Protein AF-A0A447RGY5-F1 (afdb_monomer_lite)

Radius of gyration: 15.51 Å; chains: 1; bounding box: 58×24×30 Å

Structure (mmCIF, N/CA/C/O backbone):
data_AF-A0A447RGY5-F1
#
_entry.id   AF-A0A447RGY5-F1
#
loop_
_atom_site.group_PDB
_atom_site.id
_atom_site.type_symbol
_atom_site.label_atom_id
_atom_site.label_alt_id
_atom_site.label_comp_id
_atom_site.label_asym_id
_atom_site.label_entity_id
_atom_site.label_seq_id
_atom_site.pdbx_PDB_ins_code
_atom_site.Cartn_x
_atom_site.Cartn_y
_atom_site.Cartn_z
_atom_site.occupancy
_atom_site.B_iso_or_equiv
_atom_site.auth_seq_id
_atom_site.auth_comp_id
_atom_site.auth_asym_id
_atom_site.auth_atom_id
_atom_site.pdbx_PDB_model_num
ATOM 1 N N . MET A 1 1 ? 36.146 -20.211 -13.292 1.00 47.53 1 MET A N 1
ATOM 2 C CA . MET A 1 1 ? 35.532 -19.186 -12.418 1.00 47.53 1 MET A CA 1
ATOM 3 C C . MET A 1 1 ? 34.020 -19.392 -12.399 1.00 47.53 1 MET A C 1
ATOM 5 O O . MET A 1 1 ? 33.354 -19.045 -13.363 1.00 47.53 1 MET A O 1
ATOM 9 N N . TYR A 1 2 ? 33.484 -20.033 -11.354 1.00 51.78 2 TYR A N 1
ATOM 10 C CA . TYR A 1 2 ? 32.044 -20.271 -11.185 1.00 51.78 2 TYR A CA 1
ATOM 11 C C . TYR A 1 2 ? 31.389 -18.980 -10.677 1.00 51.78 2 TYR A C 1
ATOM 13 O O . TYR A 1 2 ? 31.184 -18.779 -9.481 1.00 51.78 2 TYR A O 1
ATOM 21 N N . GLY A 1 3 ? 31.169 -18.039 -11.596 1.00 57.66 3 GLY A N 1
ATOM 22 C CA . GLY A 1 3 ? 30.419 -16.825 -11.309 1.00 57.66 3 GLY A CA 1
ATOM 23 C C . GLY A 1 3 ? 29.007 -17.222 -10.906 1.00 57.66 3 GLY A C 1
ATOM 24 O O . GLY A 1 3 ? 28.297 -17.832 -11.702 1.00 57.66 3 GLY A O 1
ATOM 25 N N . ARG A 1 4 ? 28.619 -16.903 -9.667 1.00 68.69 4 ARG A N 1
ATOM 26 C CA . ARG A 1 4 ? 27.273 -17.092 -9.111 1.00 68.69 4 ARG A CA 1
ATOM 27 C C . ARG A 1 4 ? 26.242 -16.306 -9.929 1.00 68.69 4 ARG A C 1
ATOM 29 O O . ARG A 1 4 ? 25.781 -15.244 -9.519 1.00 68.69 4 ARG A O 1
ATOM 36 N N . ARG A 1 5 ? 25.899 -16.816 -11.111 1.00 70.00 5 ARG A N 1
ATOM 37 C CA . ARG A 1 5 ? 24.761 -16.392 -11.918 1.00 70.00 5 ARG A CA 1
ATOM 38 C C . ARG A 1 5 ? 23.549 -16.747 -11.075 1.00 70.00 5 ARG A C 1
ATOM 40 O O . ARG A 1 5 ? 23.199 -17.918 -10.962 1.00 70.00 5 ARG A O 1
ATOM 47 N N . TRP A 1 6 ? 22.996 -15.748 -10.395 1.00 74.69 6 TRP A N 1
ATOM 48 C CA . TRP A 1 6 ? 21.780 -15.914 -9.615 1.00 74.69 6 TRP A CA 1
ATOM 49 C C . TRP A 1 6 ? 20.743 -16.707 -10.421 1.00 74.69 6 TRP A C 1
ATOM 51 O O . TRP A 1 6 ? 20.709 -16.577 -11.652 1.00 74.69 6 TRP A O 1
ATOM 61 N N . PRO A 1 7 ? 19.914 -17.529 -9.754 1.00 83.06 7 PRO A N 1
ATOM 62 C CA . PRO A 1 7 ? 18.898 -18.310 -10.434 1.00 83.06 7 PRO A CA 1
ATOM 63 C C . PRO A 1 7 ? 18.072 -17.433 -11.391 1.00 83.06 7 PRO A C 1
ATOM 65 O O . PRO A 1 7 ? 17.793 -16.280 -11.053 1.00 83.06 7 PRO A O 1
ATOM 68 N N . PRO A 1 8 ? 17.616 -17.948 -12.547 1.00 80.69 8 PRO A N 1
ATOM 69 C CA . PRO A 1 8 ? 16.879 -17.158 -13.545 1.00 80.69 8 PRO A CA 1
ATOM 70 C C . PRO A 1 8 ? 15.605 -16.480 -13.008 1.00 80.69 8 PRO A C 1
ATOM 72 O O . PRO A 1 8 ? 15.075 -15.548 -13.613 1.00 80.69 8 PRO A O 1
ATOM 75 N N . TRP A 1 9 ? 15.091 -16.956 -11.874 1.00 78.88 9 TRP A N 1
ATOM 76 C CA . TRP A 1 9 ? 13.921 -16.426 -11.182 1.00 78.88 9 TRP A CA 1
ATOM 77 C C . TRP A 1 9 ? 14.246 -15.357 -10.128 1.00 78.88 9 TRP A C 1
ATOM 79 O O . TRP A 1 9 ? 13.336 -14.654 -9.690 1.00 78.88 9 TRP A O 1
ATOM 89 N N . ALA A 1 10 ? 15.513 -15.182 -9.738 1.00 83.25 10 ALA A N 1
ATOM 90 C CA . ALA A 1 10 ? 15.911 -14.250 -8.681 1.00 83.25 10 ALA A CA 1
ATOM 91 C C . ALA A 1 10 ? 15.457 -12.795 -8.933 1.00 83.25 10 ALA A C 1
ATOM 93 O O . ALA A 1 10 ? 14.916 -12.192 -8.008 1.00 83.25 10 ALA A O 1
ATOM 94 N N . PRO A 1 11 ? 15.545 -12.234 -10.158 1.00 79.50 11 PRO A N 1
ATOM 95 C CA . PRO A 1 11 ? 15.066 -10.872 -10.415 1.00 79.50 11 PRO 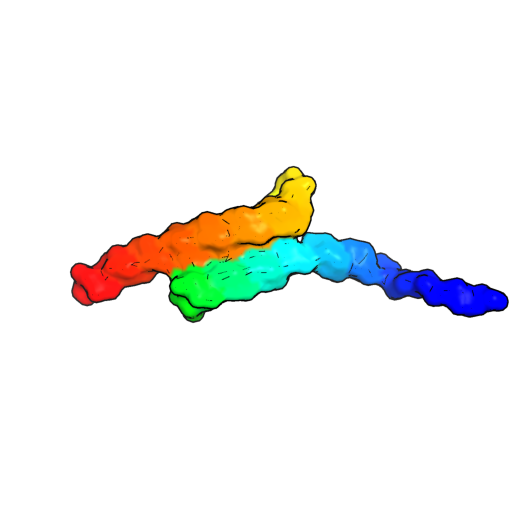A CA 1
ATOM 96 C C . PRO A 1 11 ? 13.551 -10.717 -10.217 1.00 79.50 11 PRO A C 1
ATOM 98 O O . PRO A 1 11 ? 13.084 -9.695 -9.723 1.00 79.50 11 PRO A O 1
ATOM 101 N N . LYS A 1 12 ? 12.775 -11.752 -10.559 1.00 77.56 12 LYS A N 1
ATOM 102 C CA . LYS A 1 12 ? 11.310 -11.761 -10.409 1.00 77.56 12 LYS A CA 1
ATOM 103 C C . LYS A 1 12 ? 10.903 -11.867 -8.940 1.00 77.56 12 LYS A C 1
ATOM 105 O O . LYS A 1 12 ? 9.961 -11.203 -8.523 1.00 77.56 12 LYS A O 1
ATOM 110 N N . ALA A 1 13 ? 11.642 -12.647 -8.150 1.00 79.56 13 ALA A N 1
ATOM 111 C CA . ALA A 1 13 ? 11.428 -12.752 -6.709 1.00 79.56 13 ALA A CA 1
ATOM 112 C C . ALA A 1 13 ? 11.708 -11.423 -5.983 1.00 79.56 13 ALA A C 1
ATOM 114 O O . ALA A 1 13 ? 10.938 -11.023 -5.114 1.00 79.56 13 ALA A O 1
ATOM 115 N N . LEU A 1 14 ? 12.758 -10.697 -6.381 1.00 83.12 14 LEU A N 1
ATOM 116 C CA . LEU A 1 14 ? 13.072 -9.377 -5.820 1.00 83.12 14 LEU A CA 1
ATOM 117 C C . LEU A 1 14 ? 11.987 -8.330 -6.137 1.00 83.12 14 LEU A C 1
ATOM 119 O O . LEU A 1 14 ? 11.711 -7.463 -5.312 1.00 83.12 14 LEU A O 1
ATOM 123 N N . GLY A 1 15 ? 11.309 -8.449 -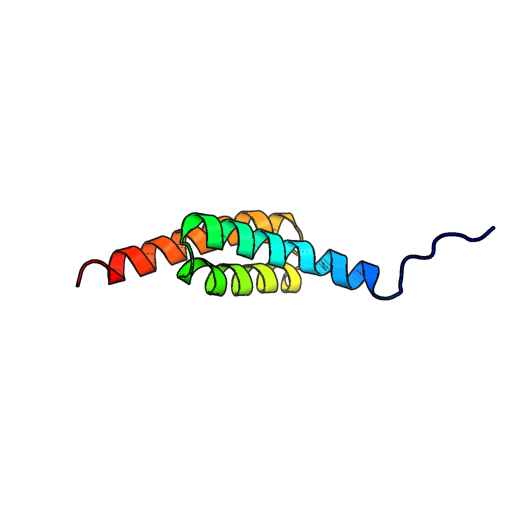7.283 1.00 82.75 15 GLY A N 1
ATOM 124 C CA . GLY A 1 15 ? 10.166 -7.600 -7.639 1.00 82.75 15 GLY A CA 1
ATOM 125 C C . GLY A 1 15 ? 8.921 -7.804 -6.764 1.00 82.75 15 GLY A C 1
ATOM 126 O O . GLY A 1 15 ? 8.047 -6.945 -6.741 1.00 82.75 15 GLY A O 1
ATOM 127 N N . LEU A 1 16 ? 8.837 -8.907 -6.013 1.00 86.50 16 LEU A N 1
ATOM 128 C CA . LEU A 1 16 ? 7.731 -9.186 -5.087 1.00 86.50 16 LEU A CA 1
ATOM 129 C C . LEU A 1 16 ? 7.994 -8.686 -3.659 1.00 86.50 16 LEU A C 1
ATOM 131 O O . LEU A 1 16 ? 7.076 -8.678 -2.839 1.00 86.50 16 LEU A O 1
ATOM 135 N N . LEU A 1 17 ? 9.207 -8.211 -3.358 1.00 89.38 17 LEU A N 1
ATOM 136 C CA . LEU A 1 17 ? 9.537 -7.606 -2.062 1.00 89.38 17 LEU A CA 1
ATOM 137 C C . LEU A 1 17 ? 8.576 -6.478 -1.632 1.00 89.38 17 LEU A C 1
ATOM 139 O O . LEU A 1 17 ? 8.184 -6.477 -0.463 1.00 89.38 17 LEU A O 1
ATOM 143 N N . PRO A 1 18 ? 8.129 -5.562 -2.520 1.00 86.69 18 PRO A N 1
ATOM 144 C CA . PRO A 1 18 ? 7.174 -4.516 -2.152 1.00 86.69 18 PRO A CA 1
ATOM 145 C C . PRO A 1 18 ? 5.846 -5.093 -1.657 1.00 86.69 18 PRO A C 1
ATOM 147 O O . PRO A 1 18 ? 5.244 -4.541 -0.742 1.00 86.69 18 PRO A O 1
ATOM 150 N N . VAL A 1 19 ? 5.416 -6.228 -2.222 1.00 89.25 19 VAL A N 1
ATOM 151 C CA . VAL A 1 19 ? 4.177 -6.915 -1.840 1.00 89.25 19 VAL A CA 1
ATOM 152 C C . VAL A 1 19 ? 4.300 -7.484 -0.434 1.00 89.25 19 VAL A C 1
ATOM 154 O O . VAL A 1 19 ? 3.439 -7.244 0.407 1.00 89.25 19 VAL A O 1
ATOM 157 N N . VAL A 1 20 ? 5.389 -8.203 -0.158 1.00 89.62 20 VAL A N 1
ATOM 158 C CA . VAL A 1 20 ? 5.624 -8.829 1.152 1.00 89.62 20 VAL A CA 1
ATOM 159 C C . VAL A 1 20 ? 5.696 -7.772 2.254 1.00 89.62 20 VAL A C 1
ATOM 161 O O . VAL A 1 20 ? 5.097 -7.940 3.316 1.00 89.62 20 VAL A O 1
ATOM 164 N N . ILE A 1 21 ? 6.374 -6.656 1.987 1.00 90.75 21 ILE A N 1
ATOM 165 C CA . ILE A 1 21 ? 6.513 -5.560 2.949 1.00 90.75 21 ILE A CA 1
ATOM 166 C C . ILE A 1 21 ? 5.182 -4.830 3.145 1.00 90.75 21 ILE A C 1
ATOM 168 O O . ILE A 1 21 ? 4.791 -4.603 4.287 1.00 90.75 21 ILE A O 1
ATOM 172 N N . ALA A 1 22 ? 4.447 -4.526 2.071 1.00 89.81 22 ALA A N 1
ATOM 173 C CA . ALA A 1 22 ? 3.136 -3.882 2.169 1.00 89.81 22 ALA A CA 1
ATOM 174 C C . ALA A 1 22 ? 2.141 -4.721 2.987 1.00 89.81 22 ALA A C 1
ATOM 176 O O . ALA A 1 22 ? 1.424 -4.190 3.839 1.00 89.81 22 ALA A O 1
ATOM 177 N N . VAL A 1 23 ? 2.135 -6.040 2.772 1.00 89.62 23 VAL A N 1
ATOM 178 C CA . VAL A 1 23 ? 1.320 -6.992 3.539 1.00 89.62 23 VAL A CA 1
ATOM 179 C C . VAL A 1 23 ? 1.748 -7.032 5.002 1.00 89.62 23 VAL A C 1
ATOM 181 O O . VAL A 1 23 ? 0.886 -6.989 5.877 1.00 89.62 23 VAL A O 1
ATOM 184 N N . GLY A 1 24 ? 3.054 -7.075 5.279 1.00 88.81 24 GLY A N 1
ATOM 185 C CA . GLY A 1 24 ? 3.585 -7.054 6.643 1.00 88.81 24 GLY A CA 1
ATOM 186 C C . GLY A 1 24 ? 3.208 -5.782 7.407 1.00 88.81 24 GLY A C 1
ATOM 187 O O . GLY A 1 24 ? 2.724 -5.865 8.534 1.00 88.81 24 GLY A O 1
ATOM 188 N N . ILE A 1 25 ? 3.349 -4.611 6.776 1.00 89.12 25 ILE A N 1
ATOM 189 C CA . ILE A 1 25 ? 2.989 -3.312 7.367 1.00 89.12 25 ILE A CA 1
ATOM 190 C C . ILE A 1 25 ? 1.481 -3.245 7.634 1.00 89.12 25 ILE A C 1
ATOM 192 O O . ILE A 1 25 ? 1.056 -2.974 8.756 1.00 89.12 25 ILE A O 1
ATOM 196 N N . SER A 1 26 ? 0.663 -3.536 6.623 1.00 85.62 26 SER A N 1
ATOM 197 C CA . SER A 1 26 ? -0.797 -3.460 6.735 1.00 85.62 26 SER A CA 1
ATOM 198 C C . SER A 1 26 ? -1.352 -4.479 7.739 1.00 85.62 26 SER A C 1
ATOM 200 O O . SER A 1 26 ? -2.205 -4.151 8.570 1.00 85.62 26 SER A O 1
ATOM 202 N N . GLY A 1 27 ? -0.817 -5.703 7.725 1.00 85.88 27 GLY A N 1
ATOM 203 C CA . GLY A 1 27 ? -1.127 -6.742 8.703 1.00 85.88 27 GLY A CA 1
ATOM 204 C C . GLY A 1 27 ? -0.718 -6.363 10.128 1.00 85.88 27 GLY A C 1
ATOM 205 O O . GLY A 1 27 ? -1.433 -6.703 11.066 1.00 85.88 27 GLY A O 1
ATOM 206 N N . SER A 1 28 ? 0.364 -5.602 10.310 1.00 85.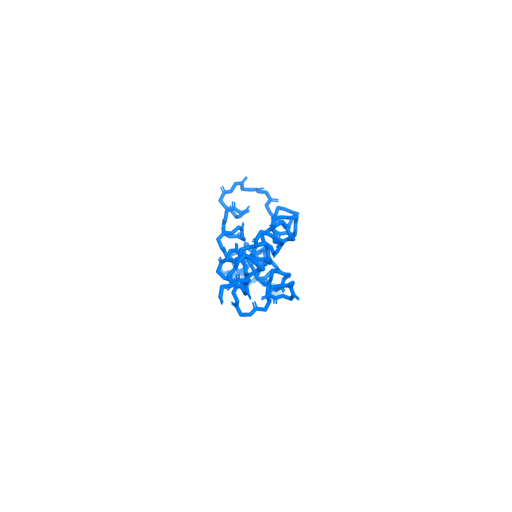31 28 SER A N 1
ATOM 207 C CA . SER A 1 28 ? 0.760 -5.107 11.634 1.00 85.31 28 SER A CA 1
ATOM 208 C C . SER A 1 28 ? -0.143 -3.98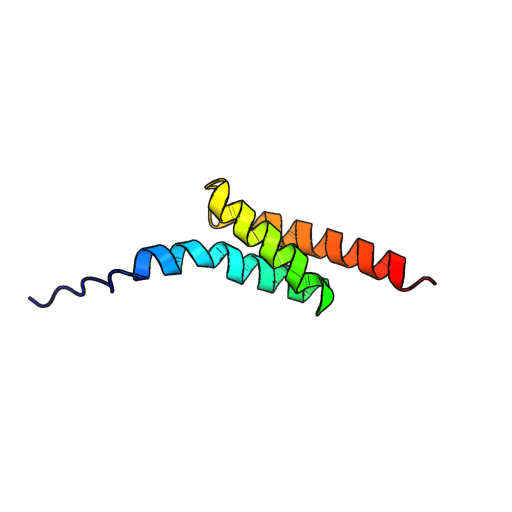4 12.162 1.00 85.31 28 SER A C 1
ATOM 210 O O . SER A 1 28 ? -0.239 -3.824 13.375 1.00 85.31 28 SER A O 1
ATOM 212 N N . ILE A 1 29 ? -0.795 -3.207 11.288 1.00 84.44 29 ILE A N 1
ATOM 213 C CA . ILE A 1 29 ? -1.675 -2.091 11.685 1.00 84.44 29 ILE A CA 1
ATOM 214 C C . ILE A 1 29 ? -3.093 -2.586 11.996 1.00 84.44 29 ILE A C 1
ATOM 216 O O . ILE A 1 29 ? -3.692 -2.189 12.993 1.00 84.44 29 ILE A O 1
ATOM 220 N N . ALA A 1 30 ? -3.643 -3.445 11.137 1.00 80.31 30 ALA A N 1
ATOM 221 C CA . ALA A 1 30 ? -5.044 -3.858 11.193 1.00 80.31 30 ALA A CA 1
ATOM 222 C C . ALA A 1 30 ? -5.240 -5.340 11.572 1.00 80.31 30 ALA A C 1
ATOM 224 O O . ALA A 1 30 ? -6.373 -5.801 11.707 1.00 80.31 30 ALA A O 1
ATOM 225 N N . GLY A 1 31 ? -4.166 -6.112 11.753 1.00 83.81 31 GLY A N 1
ATOM 226 C CA . GLY A 1 31 ? -4.235 -7.545 12.040 1.00 83.81 31 GLY A CA 1
ATOM 227 C C . GLY A 1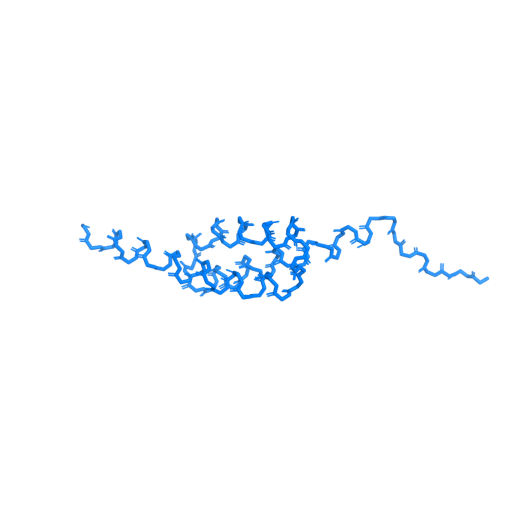 31 ? -4.710 -8.369 10.836 1.00 83.81 31 GLY A C 1
ATOM 228 O O . GLY A 1 31 ? -4.444 -8.042 9.680 1.00 83.81 31 GLY A O 1
ATOM 229 N N . LYS A 1 32 ? -5.463 -9.444 11.106 1.00 80.00 32 LYS A N 1
ATOM 230 C CA . LYS A 1 32 ? -6.066 -10.359 10.107 1.00 80.00 32 LYS A CA 1
ATOM 231 C C . LYS A 1 32 ? -6.735 -9.644 8.905 1.00 80.00 32 LYS A C 1
ATOM 233 O O . LYS A 1 32 ? -6.452 -10.019 7.770 1.00 80.00 32 LYS A O 1
ATOM 238 N N . PRO A 1 33 ? -7.590 -8.623 9.100 1.00 80.75 33 PRO A N 1
ATOM 239 C CA . PRO A 1 33 ? -8.231 -7.891 7.996 1.00 80.75 33 PRO A CA 1
ATOM 240 C C . PRO A 1 33 ? -7.294 -6.956 7.209 1.00 80.75 33 PRO A C 1
ATOM 242 O O . PRO A 1 33 ? -7.646 -6.551 6.105 1.00 80.75 33 PRO A O 1
ATOM 245 N N . GLY A 1 34 ? -6.103 -6.631 7.724 1.00 81.38 34 GLY A N 1
ATOM 246 C CA . GLY A 1 34 ? -5.105 -5.815 7.022 1.00 81.38 34 GLY A CA 1
ATOM 247 C C . GLY A 1 34 ? -4.385 -6.538 5.879 1.00 81.38 34 GLY A C 1
ATOM 248 O O . GLY A 1 34 ? -3.805 -5.889 5.010 1.00 81.38 34 GLY A O 1
ATOM 249 N N . ILE A 1 35 ? -4.439 -7.870 5.833 1.00 84.56 35 ILE A N 1
ATOM 250 C CA . ILE A 1 35 ? -3.677 -8.673 4.864 1.00 84.56 35 ILE A CA 1
ATOM 251 C C . ILE A 1 35 ? -4.177 -8.454 3.427 1.00 84.56 35 ILE A C 1
ATOM 253 O O . ILE A 1 35 ? -3.371 -8.215 2.530 1.00 84.56 35 ILE A O 1
ATOM 257 N N . ALA A 1 36 ? -5.496 -8.476 3.205 1.00 87.06 36 ALA A N 1
ATOM 258 C CA . ALA A 1 36 ? -6.092 -8.292 1.878 1.00 87.06 36 ALA A CA 1
ATOM 259 C C . ALA A 1 36 ? -5.775 -6.919 1.238 1.00 87.06 36 ALA A C 1
ATOM 261 O O . ALA A 1 36 ? -5.256 -6.901 0.120 1.00 87.06 36 ALA A O 1
ATOM 262 N N . PRO A 1 37 ? -6.008 -5.769 1.905 1.00 86.75 37 PRO A N 1
ATOM 263 C CA . PRO A 1 37 ? -5.686 -4.463 1.328 1.00 86.75 37 PRO A CA 1
ATOM 264 C C . PRO A 1 37 ? -4.176 -4.246 1.164 1.00 86.75 37 PRO A C 1
ATOM 266 O O . PRO A 1 37 ? -3.755 -3.676 0.160 1.00 86.75 37 PRO A O 1
ATOM 269 N N . GLY A 1 38 ? -3.348 -4.761 2.082 1.00 88.56 38 GLY A N 1
ATOM 270 C CA . GLY A 1 38 ? -1.888 -4.715 1.945 1.00 88.56 38 GLY A CA 1
ATOM 271 C C . GLY A 1 38 ? -1.383 -5.489 0.724 1.00 88.56 38 GLY A C 1
ATOM 272 O O . GLY A 1 38 ? -0.481 -5.027 0.028 1.00 88.56 38 GLY A O 1
ATOM 273 N N . PHE A 1 39 ? -2.003 -6.629 0.410 1.00 89.69 39 PHE A N 1
ATOM 274 C CA . PHE A 1 39 ? -1.659 -7.434 -0.763 1.00 89.69 39 PHE A CA 1
ATOM 275 C C . PHE A 1 39 ? -2.041 -6.736 -2.071 1.00 89.69 39 PHE A C 1
ATOM 277 O O . PHE A 1 39 ? -1.223 -6.657 -2.986 1.00 89.69 39 PHE A O 1
ATOM 284 N N . VAL A 1 40 ? -3.248 -6.166 -2.145 1.00 89.25 40 VAL A N 1
ATOM 285 C CA . VAL A 1 40 ? -3.722 -5.432 -3.331 1.00 89.25 40 VAL A CA 1
ATOM 286 C C . VAL A 1 40 ? -2.846 -4.212 -3.611 1.00 89.25 40 VAL A C 1
ATOM 288 O O . VAL A 1 40 ? -2.419 -4.013 -4.747 1.00 89.25 40 VAL A O 1
ATOM 291 N N . VAL A 1 41 ? -2.527 -3.421 -2.584 1.00 89.19 41 VAL A N 1
ATOM 292 C CA . VAL A 1 41 ? -1.683 -2.231 -2.759 1.00 89.19 41 VAL A CA 1
ATOM 293 C C . VAL A 1 41 ? -0.231 -2.606 -3.059 1.00 89.19 41 VAL A C 1
ATOM 295 O O . VAL A 1 41 ? 0.406 -1.970 -3.897 1.00 89.19 41 VAL A O 1
ATOM 298 N N . GLY A 1 42 ? 0.279 -3.683 -2.462 1.00 89.12 42 GLY A N 1
ATOM 299 C CA . GLY A 1 42 ? 1.585 -4.238 -2.802 1.00 89.12 42 GLY A CA 1
ATOM 300 C C . GLY A 1 42 ? 1.690 -4.677 -4.267 1.00 89.12 42 GLY A C 1
ATOM 301 O O . GLY A 1 42 ? 2.688 -4.391 -4.930 1.00 89.12 42 GLY A O 1
ATOM 302 N N . LEU A 1 43 ? 0.654 -5.337 -4.795 1.00 89.44 43 LEU A N 1
ATOM 303 C CA . LEU A 1 43 ? 0.590 -5.717 -6.210 1.00 89.44 43 LEU A CA 1
ATOM 304 C C . LEU A 1 43 ? 0.468 -4.492 -7.120 1.00 89.44 43 LEU A C 1
ATOM 306 O O . LEU A 1 43 ? 1.157 -4.426 -8.136 1.00 89.44 43 LEU A O 1
ATOM 310 N N . ALA A 1 44 ? -0.335 -3.500 -6.731 1.00 87.31 44 ALA A N 1
ATOM 311 C CA . ALA A 1 44 ? -0.446 -2.238 -7.458 1.00 87.31 44 ALA A CA 1
ATOM 312 C C . ALA A 1 44 ? 0.898 -1.485 -7.515 1.00 87.31 44 ALA A C 1
ATOM 314 O O . ALA A 1 44 ? 1.275 -0.957 -8.555 1.00 87.31 44 ALA A O 1
ATOM 315 N N . ALA A 1 45 ? 1.689 -1.490 -6.439 1.00 86.81 45 ALA A N 1
ATOM 316 C CA . ALA A 1 45 ? 3.020 -0.878 -6.445 1.00 86.81 45 ALA A CA 1
ATOM 317 C C . ALA A 1 45 ? 3.980 -1.538 -7.455 1.00 86.81 45 ALA A C 1
ATOM 319 O O . ALA A 1 45 ? 4.840 -0.861 -8.025 1.00 86.81 45 ALA A O 1
ATOM 320 N N . ASN A 1 46 ? 3.812 -2.843 -7.698 1.00 84.56 46 ASN A N 1
ATOM 321 C CA . ASN A 1 46 ? 4.573 -3.581 -8.703 1.00 84.56 46 ASN A CA 1
ATOM 322 C C . ASN A 1 46 ? 4.097 -3.247 -10.131 1.00 84.56 46 ASN A C 1
ATOM 324 O O . ASN A 1 46 ? 4.919 -3.041 -11.018 1.00 84.56 46 ASN A O 1
ATOM 328 N N . THR A 1 47 ? 2.784 -3.108 -10.358 1.00 83.12 47 THR A N 1
ATOM 329 C CA . THR A 1 47 ? 2.246 -2.770 -11.691 1.00 83.12 47 THR A CA 1
ATOM 330 C C . THR A 1 47 ? 2.519 -1.326 -12.110 1.00 83.12 47 THR A C 1
ATOM 332 O O . THR A 1 47 ? 2.691 -1.066 -13.297 1.00 83.12 47 THR A O 1
ATOM 335 N N . ILE A 1 48 ? 2.591 -0.389 -11.160 1.00 85.44 48 ILE A N 1
ATOM 336 C CA . ILE A 1 48 ? 2.808 1.043 -11.436 1.00 85.44 48 ILE A CA 1
ATOM 337 C C . ILE A 1 48 ? 4.316 1.378 -11.530 1.00 85.44 48 ILE A C 1
ATOM 339 O O . ILE A 1 48 ? 4.692 2.534 -11.693 1.00 85.44 48 ILE A O 1
ATOM 343 N N . SER A 1 49 ? 5.217 0.390 -11.417 1.00 80.75 49 SER A N 1
ATOM 344 C CA . SER A 1 49 ? 6.675 0.614 -11.317 1.00 80.75 49 SER A CA 1
ATOM 345 C C . SER A 1 49 ? 7.086 1.563 -10.176 1.00 80.75 49 SER A C 1
ATOM 347 O O . SER A 1 49 ? 8.200 2.083 -10.158 1.00 80.75 49 SER A O 1
ATOM 349 N N . ALA A 1 50 ? 6.221 1.753 -9.172 1.00 80.31 50 ALA A N 1
ATOM 350 C CA . ALA A 1 50 ? 6.525 2.538 -7.973 1.00 80.31 50 ALA A CA 1
ATOM 351 C C . ALA A 1 50 ? 7.557 1.835 -7.066 1.00 80.31 50 ALA A C 1
ATOM 353 O O . ALA A 1 50 ? 8.145 2.448 -6.169 1.00 80.31 50 ALA A O 1
ATOM 354 N N . GLY A 1 51 ? 7.783 0.537 -7.302 1.00 80.62 51 GLY A N 1
ATOM 355 C CA . GLY A 1 51 ? 8.841 -0.245 -6.681 1.00 80.62 51 GLY A CA 1
ATOM 356 C C . GLY A 1 51 ? 8.692 -0.339 -5.163 1.00 80.62 51 GLY A C 1
ATOM 357 O O . GLY A 1 51 ? 7.594 -0.391 -4.611 1.00 80.62 51 GLY A O 1
ATOM 358 N N . PHE A 1 52 ? 9.827 -0.373 -4.471 1.00 84.00 52 PHE A N 1
ATOM 359 C CA . PHE A 1 52 ? 9.893 -0.569 -3.022 1.00 84.00 52 PHE A CA 1
ATOM 360 C C . PHE A 1 52 ? 9.213 0.552 -2.218 1.00 84.00 52 PHE A C 1
ATOM 362 O O . PHE A 1 52 ? 8.490 0.280 -1.261 1.00 84.00 52 PHE A O 1
ATOM 369 N N . ILE A 1 53 ? 9.405 1.810 -2.631 1.00 88.19 53 ILE A N 1
ATOM 370 C CA . ILE A 1 53 ? 8.848 2.992 -1.952 1.00 88.19 53 ILE A CA 1
ATOM 371 C C . ILE A 1 53 ? 7.317 2.991 -2.052 1.00 88.19 53 ILE A C 1
ATOM 373 O O . ILE A 1 53 ? 6.635 3.235 -1.056 1.00 88.19 53 ILE A O 1
ATOM 377 N N . GLY A 1 54 ? 6.774 2.651 -3.227 1.00 85.25 54 GLY A N 1
ATOM 378 C CA . GLY A 1 54 ? 5.330 2.521 -3.427 1.00 85.25 54 GLY A CA 1
ATOM 379 C C . GLY A 1 54 ? 4.702 1.444 -2.541 1.00 85.25 54 GLY A C 1
ATOM 380 O O . GLY A 1 54 ? 3.634 1.668 -1.980 1.00 85.25 54 GLY A O 1
ATOM 381 N N . GLY A 1 55 ? 5.388 0.311 -2.349 1.00 87.00 55 GLY A N 1
ATOM 382 C CA . GLY A 1 55 ? 4.941 -0.748 -1.436 1.00 87.00 55 GLY A CA 1
ATOM 383 C C . GLY A 1 55 ? 4.972 -0.329 0.038 1.00 87.00 55 GLY A C 1
ATOM 384 O O . GLY A 1 55 ? 4.026 -0.607 0.770 1.00 87.00 55 GLY A O 1
ATOM 385 N N . MET A 1 56 ? 6.011 0.394 0.467 1.00 87.69 56 MET A N 1
ATOM 386 C CA . MET A 1 56 ? 6.124 0.944 1.828 1.00 87.69 56 MET A CA 1
ATOM 387 C C . MET A 1 56 ? 5.004 1.945 2.141 1.00 87.69 56 MET A C 1
ATOM 389 O O . MET A 1 56 ? 4.233 1.749 3.082 1.00 87.69 56 MET A O 1
ATOM 393 N N . ILE A 1 57 ? 4.896 3.008 1.338 1.00 88.62 57 ILE A N 1
ATOM 394 C CA . ILE A 1 57 ? 3.926 4.088 1.571 1.00 88.62 57 ILE A CA 1
ATOM 395 C C . ILE A 1 57 ? 2.502 3.573 1.340 1.00 88.62 57 ILE A C 1
ATOM 397 O O . ILE A 1 57 ? 1.613 3.798 2.161 1.00 88.62 57 ILE A O 1
ATOM 401 N N . GLY A 1 58 ? 2.293 2.823 0.257 1.00 85.00 58 GLY A N 1
ATOM 402 C CA . GLY A 1 58 ? 1.007 2.220 -0.062 1.00 85.00 58 GLY A CA 1
ATOM 403 C C . GLY A 1 58 ? 0.551 1.217 0.998 1.00 85.00 58 GLY A C 1
ATOM 404 O O . GLY A 1 58 ? -0.610 1.249 1.394 1.00 85.00 58 GLY A O 1
ATOM 405 N N . GLY A 1 59 ? 1.452 0.379 1.518 1.00 87.31 59 GLY A N 1
ATOM 406 C CA . GLY A 1 59 ? 1.150 -0.563 2.599 1.00 87.31 59 GLY A CA 1
ATOM 407 C C . GLY A 1 59 ? 0.745 0.127 3.902 1.00 87.31 59 GLY A C 1
ATOM 408 O O . GLY A 1 59 ? -0.181 -0.324 4.576 1.00 87.31 59 GLY A O 1
ATOM 409 N N . TYR A 1 60 ? 1.376 1.259 4.226 1.00 87.56 60 TYR A N 1
ATOM 410 C CA . TYR A 1 60 ? 1.004 2.073 5.384 1.00 87.56 60 TYR A CA 1
ATOM 411 C C . TYR A 1 60 ? -0.406 2.661 5.227 1.00 87.56 60 TYR A C 1
ATOM 413 O O . TYR A 1 60 ? -1.251 2.498 6.109 1.00 87.56 60 TYR A O 1
ATOM 421 N N . ILE A 1 61 ? -0.699 3.266 4.071 1.00 87.31 61 ILE A N 1
ATOM 422 C CA . ILE A 1 61 ? -2.022 3.834 3.764 1.00 87.31 61 ILE A CA 1
ATOM 423 C C . ILE A 1 61 ? -3.098 2.735 3.757 1.00 87.31 61 ILE A C 1
ATOM 425 O O . ILE A 1 61 ? -4.157 2.902 4.364 1.00 87.31 61 ILE A O 1
ATOM 429 N N . ALA A 1 62 ? -2.815 1.587 3.137 1.00 85.75 62 ALA A N 1
ATOM 430 C CA . ALA A 1 62 ? -3.705 0.428 3.105 1.00 85.75 62 ALA A CA 1
ATOM 431 C C . ALA A 1 62 ? -4.044 -0.085 4.512 1.00 85.75 62 ALA A C 1
ATOM 433 O O . ALA A 1 62 ? -5.204 -0.396 4.787 1.00 85.75 62 ALA A O 1
ATOM 434 N N . GLY A 1 63 ? -3.056 -0.118 5.412 1.00 84.06 63 GLY A N 1
ATOM 435 C CA . GLY A 1 63 ? -3.243 -0.510 6.807 1.00 84.06 63 GLY A CA 1
ATOM 436 C C . GLY A 1 63 ? -4.180 0.426 7.571 1.00 84.06 63 GLY A C 1
ATOM 437 O O . GLY A 1 63 ? -5.072 -0.045 8.277 1.00 84.06 63 GLY A O 1
ATOM 438 N N . TYR A 1 64 ? -4.053 1.744 7.384 1.00 83.12 64 TYR A N 1
ATOM 439 C CA . TYR A 1 64 ? -4.981 2.714 7.986 1.00 83.12 64 TYR A CA 1
ATOM 440 C C . TYR A 1 64 ? -6.393 2.622 7.409 1.00 83.12 64 TYR A C 1
ATOM 442 O O . TYR A 1 64 ? -7.366 2.717 8.161 1.00 83.12 64 TYR A O 1
ATOM 450 N N . ILE A 1 65 ? -6.527 2.399 6.099 1.00 82.62 65 ILE A N 1
ATOM 451 C CA . ILE A 1 65 ? -7.836 2.187 5.465 1.00 82.62 65 ILE A CA 1
ATOM 452 C C . ILE A 1 65 ? -8.489 0.915 6.022 1.00 82.62 65 ILE A C 1
ATOM 454 O O . ILE A 1 65 ? -9.666 0.935 6.385 1.00 82.62 65 ILE A O 1
ATOM 458 N N . ALA A 1 66 ? -7.725 -0.172 6.160 1.00 83.69 66 ALA A N 1
ATOM 459 C CA . ALA A 1 66 ? -8.199 -1.408 6.772 1.00 83.69 66 ALA A CA 1
ATOM 460 C C . ALA A 1 66 ? -8.684 -1.164 8.208 1.00 83.69 66 ALA A C 1
ATOM 462 O O . ALA A 1 66 ? -9.803 -1.548 8.552 1.00 83.69 66 ALA A O 1
ATOM 463 N N . LEU A 1 67 ? -7.889 -0.456 9.017 1.00 80.69 67 LEU A N 1
ATOM 464 C CA . LEU A 1 67 ? -8.242 -0.080 10.386 1.00 80.69 67 LEU A CA 1
ATOM 465 C C . LEU A 1 67 ? -9.536 0.742 10.442 1.00 80.69 67 LEU A C 1
ATOM 467 O O . LEU A 1 67 ? -10.403 0.460 11.269 1.00 80.69 67 LEU A O 1
ATOM 471 N N . ALA A 1 68 ? -9.706 1.714 9.543 1.00 80.00 68 ALA A N 1
ATOM 472 C CA . ALA A 1 68 ? -10.915 2.531 9.463 1.00 80.00 68 ALA A CA 1
ATOM 473 C C . ALA A 1 68 ? -12.168 1.691 9.148 1.00 80.00 68 ALA A C 1
ATOM 475 O O . ALA A 1 68 ? -13.222 1.901 9.754 1.00 80.00 68 ALA A O 1
ATOM 476 N N . ILE A 1 69 ? -12.053 0.703 8.254 1.00 78.19 69 ILE A N 1
ATOM 477 C CA . ILE A 1 69 ? -13.152 -0.210 7.900 1.00 78.19 69 ILE A CA 1
ATOM 478 C C . ILE A 1 69 ? -13.507 -1.129 9.078 1.00 78.19 69 ILE A C 1
ATOM 480 O O . ILE A 1 69 ? -14.685 -1.320 9.384 1.00 78.19 69 ILE A O 1
ATOM 484 N N . ILE A 1 70 ? -12.508 -1.671 9.776 1.00 74.06 70 ILE A N 1
ATOM 485 C CA . ILE A 1 70 ? -12.721 -2.547 10.942 1.00 74.06 70 ILE A CA 1
ATOM 486 C C . ILE A 1 70 ? -13.349 -1.768 12.089 1.00 74.06 70 ILE A C 1
ATOM 488 O O . ILE A 1 70 ? -14.294 -2.245 12.713 1.00 74.06 70 ILE A O 1
ATOM 492 N N . LYS A 1 71 ? -12.873 -0.546 12.329 1.00 67.56 71 LYS A N 1
ATOM 493 C CA . LYS A 1 71 ? -13.405 0.327 13.372 1.00 67.56 71 LYS A CA 1
ATOM 494 C C . LYS A 1 71 ? -14.865 0.705 13.107 1.00 67.56 71 LYS A C 1
ATOM 496 O O . LYS A 1 71 ? -15.644 0.765 14.050 1.00 67.56 71 LYS A O 1
ATOM 501 N N . LYS A 1 72 ? -15.272 0.866 11.839 1.00 59.81 72 LYS A N 1
ATOM 502 C CA . LYS A 1 72 ? -16.694 1.002 11.466 1.00 59.81 72 LYS A CA 1
ATOM 503 C C . LYS A 1 72 ? -17.511 -0.276 11.688 1.00 59.81 72 LYS A C 1
ATOM 505 O O . LYS A 1 72 ? -18.703 -0.180 11.943 1.00 59.81 72 LYS A O 1
ATOM 510 N N . ARG A 1 73 ? -16.897 -1.457 11.578 1.00 60.06 73 ARG A N 1
ATOM 511 C CA . ARG A 1 73 ? -17.558 -2.762 11.772 1.00 60.06 73 ARG A CA 1
ATOM 512 C C . ARG A 1 73 ? -17.674 -3.188 13.237 1.00 60.06 73 ARG A C 1
ATOM 514 O O . ARG A 1 73 ? -18.544 -3.990 13.532 1.00 60.06 73 ARG A O 1
ATOM 521 N N . GLN A 1 74 ? -16.827 -2.679 14.132 1.00 56.97 74 GLN A N 1
ATOM 522 C CA . GLN A 1 74 ? -16.882 -2.979 15.572 1.00 56.97 74 GLN A CA 1
ATOM 523 C C .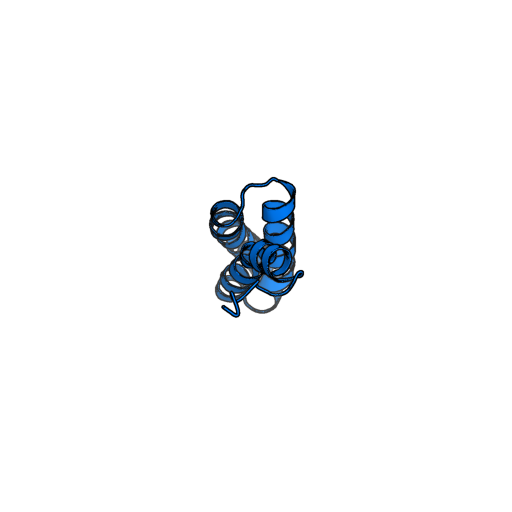 GLN A 1 74 ? -17.927 -2.154 16.348 1.00 56.97 74 GLN A C 1
ATOM 525 O O . GLN A 1 74 ? -18.114 -2.394 17.534 1.00 56.97 74 GLN A O 1
ATOM 530 N N . GLY A 1 75 ? -18.587 -1.185 15.706 1.00 45.97 75 GLY A N 1
ATOM 531 C CA . GLY A 1 75 ? -19.622 -0.339 16.314 1.00 45.97 75 GLY A CA 1
ATOM 532 C C . GLY A 1 75 ? -21.062 -0.729 15.963 1.00 45.97 75 GLY A C 1
ATOM 533 O O . GLY A 1 75 ? -21.904 0.165 15.919 1.00 45.97 75 GLY A O 1
ATOM 534 N N . ALA A 1 76 ? -21.328 -2.002 15.655 1.00 40.75 76 ALA A N 1
ATOM 535 C CA . ALA A 1 76 ? -22.668 -2.548 15.416 1.00 40.75 76 ALA A CA 1
ATOM 536 C C . ALA A 1 76 ? -22.957 -3.690 16.393 1.00 40.75 76 ALA A C 1
ATOM 538 O O . ALA A 1 76 ? -22.027 -4.502 16.613 1.00 40.75 76 ALA A O 1
#

InterPro domains:
  IPR050864 Bacterial PTS System Sugar Transport Components [PTHR30505] (13-71)

Foldseek 3Di:
DPPCPDDPCVVVVLLLVLLVQLQVQLCVLQNPQSNVLSNVQSVVCSVVVVGNVSSNVSSNVSSVVSNVVVVVVVPD

Secondary structure (DSSP, 8-state):
-------TTHHHHHTTHHHHHHHHHHHHHHSGGGHHHHHHHHHHHHHTT-HHHHHHHHHHHHHHHHHHHHHHHTT-

Organism: Klebsiella pneumoniae (NCBI:txid573)

Sequence (76 aa):
MYGRRWPPWAPKALGLLPVVIAVGISGSIAGKPGIAPGFVVGLAANTISAGFIGGMIGGYIAGYIALAIIKKRQGA

pLDDT: mean 80.65, std 10.97, range [40.75, 90.75]